Protein AF-A0A7W1ULD3-F1 (afdb_monomer_lite)

pLDDT: mean 90.95, std 4.9, range [74.06, 95.62]

Radius of gyration: 9.73 Å; chains: 1; bounding box: 18×17×27 Å

Structure (mmCIF, N/CA/C/O backbone):
data_AF-A0A7W1ULD3-F1
#
_entry.id   AF-A0A7W1ULD3-F1
#
loop_
_atom_site.group_PDB
_atom_site.id
_atom_site.type_symbol
_atom_site.label_atom_id
_atom_site.label_alt_id
_atom_site.label_comp_id
_atom_site.label_asym_id
_atom_site.label_entity_id
_atom_site.label_seq_id
_atom_site.pdbx_PDB_ins_code
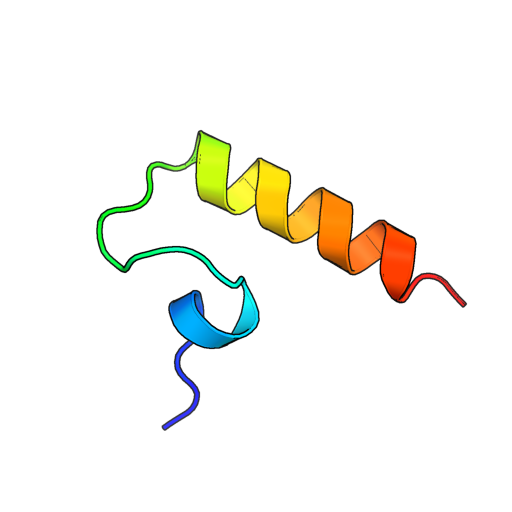_atom_site.Cartn_x
_atom_site.Cartn_y
_atom_site.Cartn_z
_atom_site.occupancy
_atom_site.B_iso_or_equiv
_atom_site.auth_seq_id
_atom_site.auth_comp_id
_atom_site.auth_asym_id
_atom_site.auth_atom_id
_atom_site.pdbx_PDB_model_num
ATOM 1 N N . MET A 1 1 ? -9.086 -13.500 -9.846 1.00 75.25 1 MET A N 1
ATOM 2 C CA . MET A 1 1 ? -7.674 -13.245 -9.484 1.00 75.25 1 MET A CA 1
ATOM 3 C C . MET A 1 1 ? -7.657 -11.984 -8.635 1.00 75.25 1 MET A C 1
ATOM 5 O O . MET A 1 1 ? -8.317 -11.039 -9.034 1.00 75.25 1 ME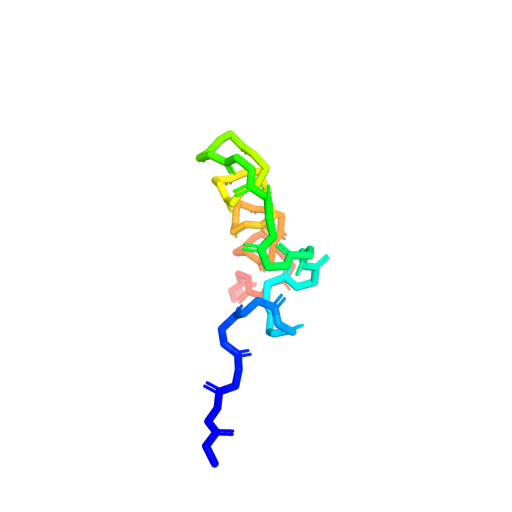T A O 1
ATOM 9 N N . ARG A 1 2 ? -7.050 -11.986 -7.442 1.00 74.06 2 ARG A N 1
ATOM 10 C CA . ARG A 1 2 ? -6.994 -10.779 -6.597 1.00 74.06 2 ARG A CA 1
ATOM 11 C C . ARG A 1 2 ? -5.803 -9.938 -7.049 1.00 74.06 2 ARG A C 1
ATOM 13 O O . ARG A 1 2 ? -4.684 -10.441 -7.013 1.00 74.06 2 ARG A O 1
ATOM 20 N N . ASP A 1 3 ? -6.046 -8.714 -7.506 1.00 89.56 3 ASP A N 1
ATOM 21 C CA . ASP A 1 3 ? -4.975 -7.801 -7.894 1.00 89.56 3 ASP A CA 1
ATOM 22 C C . ASP A 1 3 ? -4.439 -7.092 -6.641 1.00 89.56 3 ASP A C 1
ATOM 24 O O . ASP A 1 3 ? -5.111 -6.265 -6.025 1.00 89.56 3 ASP A O 1
ATOM 28 N N . TYR A 1 4 ? -3.229 -7.465 -6.221 1.00 87.56 4 TYR A N 1
ATOM 29 C CA . TYR A 1 4 ? -2.581 -6.883 -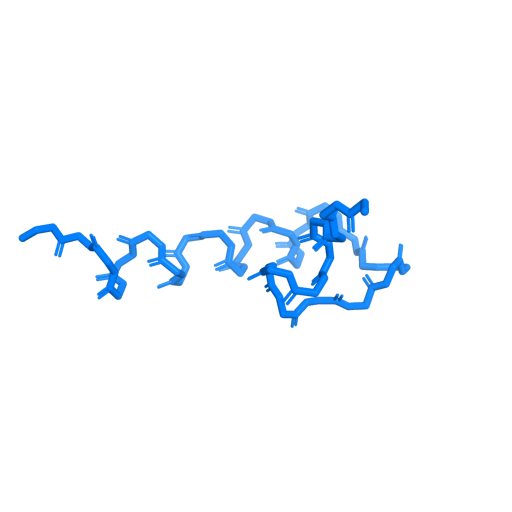5.045 1.00 87.56 4 TYR A CA 1
ATOM 30 C C . TYR A 1 4 ? -2.321 -5.385 -5.203 1.00 87.56 4 TYR A C 1
ATOM 32 O O . TYR A 1 4 ? -2.335 -4.666 -4.207 1.00 87.56 4 TYR A O 1
ATOM 40 N N . TYR A 1 5 ? -2.114 -4.911 -6.432 1.00 90.00 5 TYR A N 1
ATOM 41 C CA . TYR A 1 5 ? -1.880 -3.499 -6.707 1.00 90.00 5 TYR A CA 1
ATOM 42 C C . TYR A 1 5 ? -3.175 -2.696 -6.553 1.00 90.00 5 TYR A C 1
ATOM 44 O O . TYR A 1 5 ? -3.157 -1.632 -5.940 1.00 90.00 5 TYR A O 1
ATOM 52 N N . GLU A 1 6 ? -4.315 -3.250 -6.983 1.00 89.44 6 GLU A N 1
ATOM 53 C CA . GLU A 1 6 ? -5.633 -2.642 -6.745 1.00 89.44 6 GLU A CA 1
ATOM 54 C C . GLU A 1 6 ? -5.988 -2.615 -5.255 1.00 89.44 6 GLU A C 1
ATOM 56 O O . GLU A 1 6 ? -6.448 -1.590 -4.756 1.00 89.44 6 GLU A O 1
ATOM 61 N N . ILE A 1 7 ? -5.710 -3.698 -4.519 1.00 90.06 7 ILE A N 1
ATOM 62 C CA . ILE A 1 7 ? -5.940 -3.763 -3.063 1.00 90.06 7 ILE A CA 1
ATOM 63 C C . ILE A 1 7 ? -5.086 -2.728 -2.328 1.00 90.06 7 ILE A C 1
ATOM 65 O O . ILE A 1 7 ? -5.556 -2.061 -1.408 1.00 90.06 7 ILE A O 1
ATOM 69 N N . LEU A 1 8 ? -3.825 -2.588 -2.733 1.00 91.12 8 LEU A N 1
ATOM 70 C CA . LEU A 1 8 ? -2.908 -1.603 -2.172 1.00 91.12 8 LEU A CA 1
ATOM 71 C C . LEU A 1 8 ? -3.169 -0.181 -2.700 1.00 91.12 8 LEU A C 1
ATOM 73 O O . LEU A 1 8 ? -2.550 0.759 -2.199 1.00 91.12 8 LEU A O 1
ATOM 77 N N . GLY A 1 9 ? -4.064 -0.000 -3.675 1.00 90.31 9 GLY A N 1
ATOM 78 C CA . GLY A 1 9 ? -4.373 1.292 -4.289 1.00 90.31 9 GLY A CA 1
ATOM 79 C C . GLY A 1 9 ? -3.177 1.934 -4.996 1.00 90.31 9 GLY A C 1
ATOM 80 O O . GLY A 1 9 ? -3.049 3.158 -5.002 1.00 90.31 9 GLY A O 1
ATOM 81 N N . VAL A 1 10 ? -2.270 1.122 -5.539 1.00 92.75 10 VAL A N 1
ATOM 82 C CA . VAL A 1 10 ? -1.049 1.566 -6.224 1.00 92.75 10 VAL A CA 1
ATOM 83 C C . VAL A 1 10 ? -1.034 1.060 -7.667 1.00 92.75 10 VAL A C 1
ATOM 85 O O . VAL A 1 10 ? -1.604 0.011 -7.956 1.00 92.75 10 VAL A O 1
ATOM 88 N N . PRO A 1 11 ? -0.388 1.771 -8.604 1.00 92.62 11 PRO A N 1
ATOM 89 C CA . PRO A 1 11 ? -0.251 1.279 -9.967 1.00 92.62 11 PRO A CA 1
ATOM 90 C C . PRO A 1 11 ? 0.712 0.080 -10.029 1.00 92.62 11 PRO A C 1
ATOM 92 O O . PRO A 1 11 ? 1.577 -0.094 -9.173 1.00 92.62 11 PRO A O 1
ATOM 95 N N . ARG A 1 12 ? 0.606 -0.746 -11.076 1.00 88.69 12 ARG A N 1
ATOM 96 C CA . ARG A 1 12 ? 1.447 -1.952 -11.245 1.00 88.69 12 ARG A CA 1
ATOM 97 C C . ARG A 1 12 ? 2.941 -1.662 -11.416 1.00 88.69 12 ARG A C 1
ATOM 99 O O . ARG A 1 12 ? 3.762 -2.542 -11.193 1.00 88.69 12 ARG A O 1
ATOM 106 N N . ASN A 1 13 ? 3.286 -0.440 -11.813 1.00 91.75 13 ASN A N 1
ATOM 107 C CA . ASN A 1 13 ? 4.660 0.047 -11.926 1.00 91.75 13 ASN A CA 1
ATOM 108 C C . ASN A 1 13 ? 5.144 0.779 -10.660 1.00 91.75 13 ASN A C 1
ATOM 110 O O . ASN A 1 13 ? 6.168 1.455 -10.715 1.00 91.75 13 ASN A O 1
ATOM 114 N N . ALA A 1 14 ? 4.400 0.694 -9.552 1.00 92.31 14 ALA A N 1
ATOM 115 C CA . ALA A 1 14 ? 4.787 1.315 -8.295 1.00 92.31 14 ALA A CA 1
ATOM 116 C C . ALA A 1 14 ? 6.131 0.774 -7.796 1.00 92.31 14 ALA A C 1
ATOM 118 O O . ALA A 1 14 ? 6.414 -0.424 -7.868 1.00 92.31 14 ALA A O 1
ATOM 119 N N . ASP A 1 15 ? 6.941 1.676 -7.255 1.00 93.62 15 ASP A N 1
ATOM 120 C CA . ASP A 1 15 ? 8.203 1.334 -6.624 1.00 93.62 15 ASP A CA 1
ATOM 121 C C . ASP A 1 15 ? 7.989 0.684 -5.245 1.00 93.62 15 ASP A C 1
ATOM 123 O O . ASP A 1 15 ? 6.907 0.692 -4.642 1.00 93.62 15 ASP A O 1
ATOM 127 N N . ALA A 1 16 ? 9.061 0.086 -4.725 1.00 93.25 16 ALA A N 1
ATOM 128 C CA . ALA A 1 16 ? 9.032 -0.571 -3.423 1.00 93.25 16 ALA A CA 1
ATOM 129 C C . ALA A 1 16 ? 8.678 0.401 -2.278 1.00 93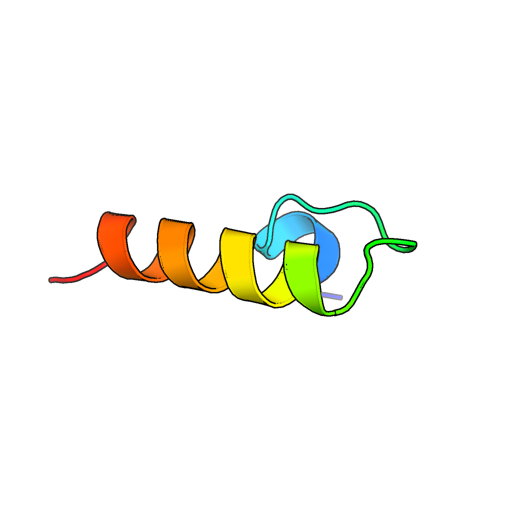.25 16 ALA A C 1
ATOM 131 O O . ALA A 1 16 ? 8.124 -0.020 -1.258 1.00 93.25 16 ALA A O 1
ATOM 132 N N . GLU A 1 17 ? 8.980 1.694 -2.429 1.00 94.88 17 GLU A N 1
ATOM 133 C CA . GLU A 1 17 ? 8.630 2.716 -1.444 1.00 94.88 17 GLU A CA 1
ATOM 134 C C . GLU A 1 17 ? 7.129 3.013 -1.423 1.00 94.88 17 GLU A C 1
ATOM 136 O O . GLU A 1 17 ? 6.532 3.030 -0.339 1.00 94.88 17 GLU A O 1
ATOM 141 N N . ALA A 1 18 ? 6.500 3.187 -2.588 1.00 93.06 18 ALA A N 1
ATOM 142 C CA . ALA A 1 18 ? 5.064 3.402 -2.714 1.00 93.06 18 ALA A CA 1
ATOM 143 C C . ALA A 1 18 ? 4.276 2.209 -2.172 1.00 93.06 18 ALA A C 1
ATOM 145 O O . ALA A 1 18 ? 3.336 2.412 -1.399 1.00 93.06 18 ALA A O 1
ATOM 146 N N . LEU A 1 19 ? 4.707 0.978 -2.475 1.00 92.69 19 LEU A N 1
ATOM 147 C CA . LEU A 1 19 ? 4.121 -0.248 -1.917 1.00 92.69 19 LEU A CA 1
ATOM 148 C C . LEU A 1 19 ? 4.159 -0.245 -0.382 1.00 92.69 19 LEU A C 1
ATOM 150 O O . LEU A 1 19 ? 3.135 -0.427 0.277 1.00 92.69 19 LEU A O 1
ATOM 154 N N . LYS A 1 20 ? 5.327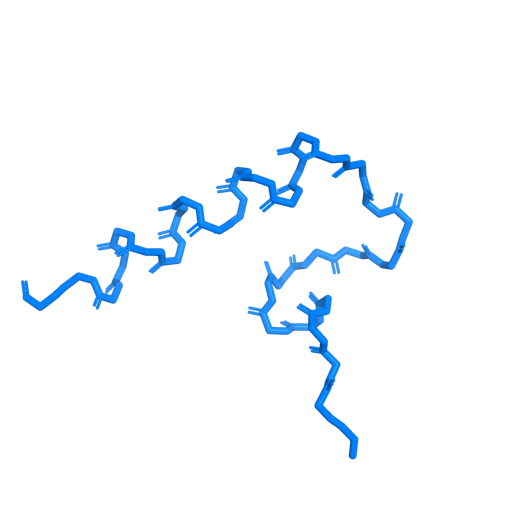 0.033 0.212 1.00 94.38 20 LYS A N 1
ATOM 155 C CA . LYS A 1 20 ? 5.476 0.107 1.676 1.00 94.38 20 LYS A CA 1
ATOM 156 C C . LYS A 1 20 ? 4.634 1.228 2.288 1.00 94.38 20 LYS A C 1
ATOM 158 O O . LYS A 1 20 ? 4.088 1.064 3.378 1.00 94.38 20 LYS A O 1
ATOM 163 N N . LYS A 1 21 ? 4.541 2.381 1.622 1.00 94.50 21 LYS A N 1
ATOM 164 C CA . LYS A 1 21 ? 3.768 3.534 2.098 1.00 94.50 21 LYS A CA 1
ATOM 165 C C . LYS A 1 21 ? 2.267 3.250 2.082 1.00 94.50 21 LYS A C 1
ATOM 167 O O . LYS A 1 21 ? 1.599 3.558 3.069 1.00 94.50 21 LYS A O 1
ATOM 172 N N . SER A 1 22 ? 1.755 2.653 1.006 1.00 95.12 22 SER A N 1
ATOM 173 C CA . SER A 1 22 ? 0.338 2.296 0.896 1.00 95.12 22 SER A CA 1
ATOM 174 C C . SER A 1 22 ? -0.037 1.219 1.918 1.00 95.12 22 SER A C 1
ATOM 176 O O . SER A 1 22 ? -1.014 1.394 2.646 1.00 95.12 22 SER A O 1
ATOM 178 N N . TYR A 1 23 ? 0.809 0.194 2.081 1.00 94.62 23 TYR A N 1
ATOM 179 C CA . TYR A 1 23 ? 0.612 -0.852 3.082 1.00 94.62 23 TYR A CA 1
ATOM 180 C C . TYR A 1 23 ? 0.506 -0.278 4.498 1.00 94.62 23 TYR A C 1
ATOM 182 O O . TYR A 1 23 ? -0.447 -0.574 5.212 1.00 94.62 23 TYR A O 1
ATOM 190 N N . ARG A 1 24 ? 1.438 0.601 4.900 1.00 95.62 24 ARG A N 1
ATOM 191 C CA . ARG A 1 24 ? 1.388 1.250 6.223 1.00 95.62 24 ARG A CA 1
ATOM 192 C C . ARG A 1 24 ? 0.109 2.061 6.423 1.00 95.62 24 ARG A C 1
ATOM 194 O O . ARG A 1 24 ? -0.463 2.033 7.506 1.00 95.62 24 ARG A O 1
ATOM 201 N N . LYS A 1 25 ? -0.344 2.776 5.390 1.00 94.12 25 LYS A N 1
ATOM 202 C CA . LYS A 1 25 ? -1.573 3.576 5.451 1.00 94.12 25 LYS A CA 1
ATOM 203 C C . LYS A 1 25 ? -2.808 2.693 5.643 1.00 94.12 25 LYS A C 1
ATOM 205 O O . LYS A 1 25 ? -3.621 2.986 6.512 1.00 94.12 25 LYS A O 1
ATOM 210 N N . LEU A 1 26 ? -2.922 1.614 4.871 1.00 93.00 26 LEU A N 1
ATOM 211 C CA . LEU A 1 26 ? -4.013 0.643 4.990 1.00 93.00 26 LEU A CA 1
ATOM 212 C C . LEU A 1 26 ? -3.993 -0.070 6.345 1.00 93.00 26 LEU A C 1
ATOM 214 O O . LEU A 1 26 ? -5.033 -0.211 6.978 1.00 93.00 26 LEU A O 1
ATOM 218 N N . ALA A 1 27 ? -2.810 -0.455 6.827 1.00 94.25 27 ALA A N 1
ATOM 219 C CA . ALA A 1 27 ? -2.649 -1.096 8.128 1.00 94.25 27 ALA A CA 1
ATOM 220 C C . ALA A 1 27 ? -3.111 -0.200 9.287 1.00 94.25 27 ALA A C 1
ATOM 222 O O . ALA A 1 27 ? -3.684 -0.711 10.238 1.00 94.25 27 ALA A O 1
ATOM 223 N N . LEU A 1 28 ? -2.901 1.119 9.201 1.00 93.94 28 LEU A N 1
ATOM 224 C CA . LEU A 1 28 ? -3.410 2.075 10.192 1.00 93.94 28 LEU A CA 1
ATOM 225 C C . LEU A 1 28 ? -4.930 2.255 10.111 1.00 93.94 28 LEU A C 1
ATOM 227 O O . LEU A 1 28 ? -5.576 2.417 11.136 1.00 93.94 28 LEU A O 1
ATOM 231 N N . GLN A 1 29 ? -5.501 2.238 8.906 1.00 91.69 29 GLN A N 1
ATOM 232 C CA . GLN A 1 29 ? -6.947 2.397 8.705 1.00 91.69 29 GLN A CA 1
ATOM 233 C C . GLN A 1 29 ? -7.753 1.178 9.159 1.00 91.69 29 GLN A C 1
ATOM 235 O O . GLN A 1 29 ? -8.898 1.322 9.572 1.00 91.69 29 GLN A O 1
ATOM 240 N N . HIS A 1 30 ? -7.158 -0.008 9.059 1.00 93.94 30 HIS A N 1
ATOM 241 C CA . HIS A 1 30 ? -7.771 -1.279 9.440 1.00 93.94 30 HIS A CA 1
ATOM 242 C C . HIS A 1 30 ? -7.177 -1.868 10.721 1.00 93.94 30 HIS A C 1
ATOM 244 O O . HIS A 1 30 ? -7.429 -3.036 11.024 1.00 93.94 30 HIS A O 1
ATOM 250 N N . HIS A 1 31 ? -6.369 -1.097 11.453 1.00 85.50 31 HIS A N 1
ATOM 251 C CA . HIS A 1 31 ? -5.959 -1.501 12.789 1.00 85.50 31 HIS A CA 1
ATOM 252 C C . HIS A 1 31 ? -7.226 -1.620 13.653 1.00 85.50 31 HIS A C 1
ATOM 254 O O . HIS A 1 31 ? -8.058 -0.712 13.577 1.00 85.50 31 HIS A O 1
ATOM 260 N N . PRO A 1 32 ? -7.417 -2.733 14.381 1.00 86.69 32 PRO A N 1
ATOM 261 C CA . PRO A 1 32 ? -8.591 -2.927 15.228 1.00 86.69 32 PRO A CA 1
ATOM 262 C C . PRO A 1 32 ? -8.722 -1.860 16.320 1.00 86.69 32 PRO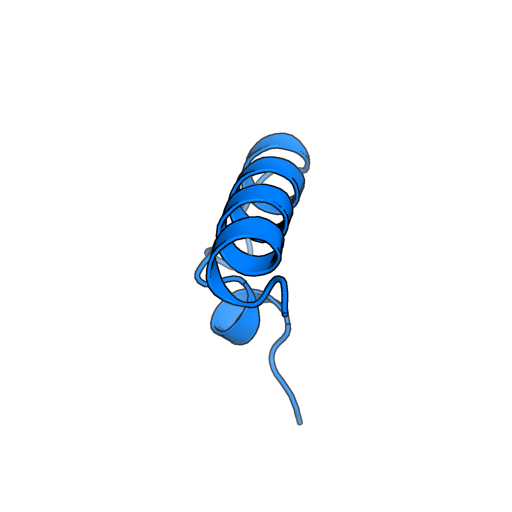 A C 1
ATOM 264 O O . PRO A 1 32 ? -7.683 -1.301 16.745 1.00 86.69 32 PRO A O 1
#

Foldseek 3Di:
DDDPCVVLVHDPPDDPVSSVVSVVVVCVVPVD

Secondary structure (DSSP, 8-state):
---HHHHTT--TT--HHHHHHHHHHHHHHS--

Sequence (32 aa):
MRDYYEILGVPRNADAEALKKSYRKLALQHHP